Protein AF-A0A371J6F4-F1 (afdb_monomer_lite)

pLDDT: mean 89.74, std 10.28, range [34.75, 97.75]

Radius of gyration: 10.94 Å; chains: 1; bounding box: 26×27×22 Å

Foldseek 3Di:
DDALVNLCVVVVHDLVRLCVLLVHDSVVSVCRSVVVDDDDPVRLVSSCVSSVNDPVRSVVVVVVVVVD

Structure (mmCIF, N/CA/C/O backbone):
data_AF-A0A371J6F4-F1
#
_entry.id   AF-A0A371J6F4-F1
#
loop_
_atom_site.group_PDB
_atom_site.id
_atom_site.type_symbol
_atom_site.label_atom_id
_atom_site.label_alt_id
_atom_site.label_comp_id
_atom_site.label_asym_id
_atom_site.label_entity_id
_atom_site.label_seq_id
_atom_site.pdbx_PDB_ins_code
_atom_site.C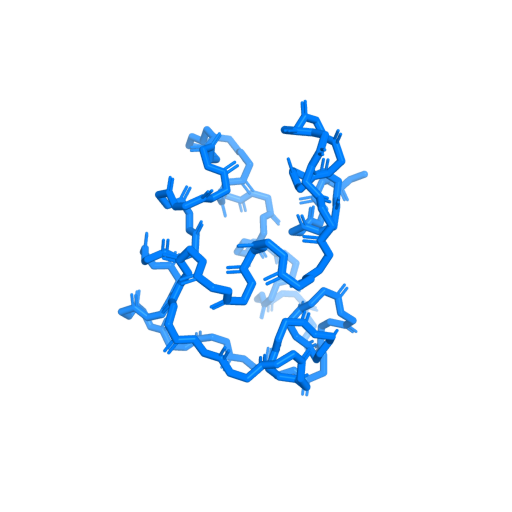artn_x
_atom_site.Cartn_y
_atom_site.Cartn_z
_atom_site.occupancy
_atom_site.B_iso_or_equiv
_atom_site.auth_seq_id
_atom_site.auth_comp_id
_atom_site.auth_asym_id
_atom_site.auth_atom_id
_atom_site.pdbx_PDB_model_num
ATOM 1 N N . MET A 1 1 ? 14.469 -0.080 1.168 1.00 34.75 1 MET A N 1
ATOM 2 C CA . MET A 1 1 ? 14.229 -1.263 0.308 1.00 34.75 1 MET A CA 1
ATOM 3 C C . MET A 1 1 ? 12.721 -1.373 0.255 1.00 34.75 1 MET A C 1
ATOM 5 O O . MET A 1 1 ? 12.114 -1.598 1.294 1.00 34.75 1 MET A O 1
ATOM 9 N N . ARG A 1 2 ? 12.120 -1.004 -0.884 1.00 57.22 2 ARG A N 1
ATOM 10 C CA . ARG A 1 2 ? 10.775 -0.404 -0.924 1.00 57.22 2 ARG A CA 1
ATOM 11 C C . ARG A 1 2 ? 9.652 -1.375 -0.576 1.00 57.22 2 ARG A C 1
ATOM 13 O O . ARG A 1 2 ? 9.112 -2.051 -1.441 1.00 57.22 2 ARG A O 1
ATOM 20 N N . SER A 1 3 ? 9.285 -1.392 0.704 1.00 80.50 3 SER A N 1
ATOM 21 C CA . SER A 1 3 ? 8.029 -1.965 1.195 1.00 80.50 3 SER A CA 1
ATOM 22 C C . SER A 1 3 ? 6.821 -1.189 0.646 1.00 80.50 3 SER A C 1
ATOM 24 O O . SER A 1 3 ? 6.949 -0.023 0.265 1.00 80.50 3 SER A O 1
ATOM 26 N N . LEU A 1 4 ? 5.626 -1.796 0.668 1.00 89.62 4 LEU A N 1
ATOM 27 C CA . LEU A 1 4 ? 4.359 -1.113 0.346 1.00 89.62 4 LEU A CA 1
ATOM 28 C C . LEU A 1 4 ? 4.251 0.242 1.074 1.00 89.62 4 LEU A C 1
ATOM 30 O O . LEU A 1 4 ? 3.848 1.245 0.494 1.00 89.62 4 LEU A O 1
ATOM 34 N N . LYS A 1 5 ? 4.729 0.310 2.321 1.00 91.94 5 LYS A N 1
ATOM 35 C CA . LYS A 1 5 ? 4.796 1.536 3.125 1.00 91.94 5 LYS A CA 1
ATOM 36 C C . LYS A 1 5 ? 5.577 2.666 2.439 1.00 91.94 5 LYS A C 1
ATOM 38 O O . LYS A 1 5 ? 5.117 3.806 2.448 1.00 91.94 5 LYS A O 1
ATOM 43 N N . GLU A 1 6 ? 6.735 2.367 1.848 1.00 89.94 6 GLU A N 1
ATOM 44 C CA . GLU A 1 6 ? 7.553 3.355 1.127 1.00 89.94 6 GLU A CA 1
ATOM 45 C C . GLU A 1 6 ? 6.825 3.858 -0.130 1.00 89.94 6 GLU A C 1
ATOM 47 O O . GLU A 1 6 ? 6.792 5.064 -0.379 1.00 89.94 6 GLU A O 1
ATOM 52 N N . ALA A 1 7 ? 6.169 2.961 -0.876 1.00 91.88 7 ALA A N 1
ATOM 53 C CA . ALA A 1 7 ? 5.361 3.343 -2.034 1.00 91.88 7 ALA A CA 1
ATOM 54 C C . ALA A 1 7 ? 4.162 4.226 -1.637 1.00 91.88 7 ALA A C 1
ATOM 56 O O . ALA A 1 7 ? 3.903 5.237 -2.286 1.00 91.88 7 ALA A O 1
ATOM 57 N N . ARG A 1 8 ? 3.488 3.940 -0.514 1.00 94.81 8 ARG A N 1
ATOM 58 C CA . ARG A 1 8 ? 2.408 4.802 -0.003 1.00 94.81 8 ARG A CA 1
ATOM 59 C C . ARG A 1 8 ? 2.900 6.199 0.372 1.00 94.81 8 ARG A C 1
ATOM 61 O O . ARG A 1 8 ? 2.210 7.173 0.085 1.00 94.81 8 ARG A O 1
ATOM 68 N N . TYR A 1 9 ? 4.062 6.310 1.021 1.00 93.94 9 TYR A N 1
ATOM 69 C CA . TYR A 1 9 ? 4.610 7.616 1.397 1.00 93.94 9 TYR A CA 1
ATOM 70 C C . TYR A 1 9 ? 4.989 8.468 0.188 1.00 93.94 9 TYR A C 1
ATOM 72 O O . TYR A 1 9 ? 4.755 9.670 0.223 1.00 93.94 9 TYR A O 1
ATOM 80 N N . ARG A 1 10 ? 5.498 7.862 -0.892 1.00 93.94 10 ARG A N 1
ATOM 81 C CA . ARG A 1 10 ? 5.738 8.565 -2.163 1.00 93.94 10 ARG A CA 1
ATOM 82 C C . ARG A 1 10 ? 4.463 9.205 -2.718 1.00 93.94 10 ARG A C 1
ATOM 84 O O . ARG A 1 10 ? 4.527 10.285 -3.288 1.00 93.94 10 ARG A O 1
ATOM 91 N N . LEU A 1 11 ? 3.323 8.541 -2.542 1.00 93.88 11 LEU A N 1
ATOM 92 C CA . LEU A 1 11 ? 2.017 9.040 -2.975 1.00 93.88 11 LEU A CA 1
ATOM 93 C C . LEU A 1 11 ? 1.393 10.043 -1.989 1.00 93.88 11 LEU A C 1
ATOM 95 O O . LEU A 1 11 ? 0.280 10.501 -2.226 1.00 93.88 11 LEU A O 1
ATOM 99 N N . SER A 1 12 ? 2.060 10.363 -0.874 1.00 96.38 12 SER A N 1
ATOM 100 C CA . SER A 1 12 ? 1.530 11.225 0.195 1.00 96.38 12 SER A CA 1
ATOM 101 C C . SER A 1 12 ? 0.181 10.757 0.766 1.00 96.38 12 SER A C 1
ATOM 103 O O . SER A 1 12 ? -0.611 11.560 1.250 1.00 96.38 12 SER A O 1
ATOM 105 N N . LEU A 1 13 ? -0.086 9.446 0.736 1.00 96.00 13 LEU A N 1
ATOM 106 C CA . LEU A 1 13 ? -1.346 8.862 1.203 1.00 96.00 13 LEU A CA 1
ATOM 107 C C . LEU A 1 13 ? -1.239 8.377 2.650 1.00 96.00 13 LEU A C 1
ATOM 109 O O . LEU A 1 13 ? -0.231 7.792 3.062 1.00 96.00 13 LEU A O 1
ATOM 113 N N . THR A 1 14 ? -2.309 8.521 3.431 1.00 97.50 14 THR A N 1
ATOM 114 C CA . THR A 1 14 ? -2.417 7.832 4.722 1.00 97.50 14 THR A CA 1
ATOM 115 C C . THR A 1 14 ? -2.779 6.357 4.518 1.00 97.50 14 THR A C 1
ATOM 117 O O . THR A 1 14 ? -3.239 5.939 3.453 1.00 97.50 14 THR A O 1
ATOM 120 N N . LYS A 1 15 ? -2.604 5.523 5.554 1.00 96.19 15 LYS A N 1
ATOM 121 C CA . LYS A 1 15 ? -3.076 4.125 5.509 1.00 96.19 15 LYS A CA 1
ATOM 122 C C . LYS A 1 15 ? -4.592 4.041 5.277 1.00 96.19 15 LYS A C 1
ATOM 124 O O . LYS A 1 15 ? -5.052 3.086 4.661 1.00 96.19 15 LYS A O 1
ATOM 129 N N . LEU A 1 16 ? -5.353 5.028 5.764 1.00 97.69 16 LEU A N 1
ATOM 130 C CA . LEU A 1 16 ? -6.801 5.097 5.572 1.00 97.69 16 LEU A CA 1
ATOM 131 C C . LEU A 1 16 ? -7.157 5.433 4.122 1.00 97.69 16 LEU A C 1
ATOM 133 O O . LEU A 1 16 ? -8.053 4.805 3.566 1.00 97.69 16 LEU A O 1
ATOM 137 N N . ASP A 1 17 ? -6.436 6.362 3.494 1.00 97.75 17 ASP A N 1
ATOM 138 C CA . ASP A 1 17 ? -6.650 6.687 2.078 1.00 97.75 17 ASP A CA 1
ATOM 139 C C . ASP A 1 17 ? -6.351 5.482 1.196 1.00 97.75 17 ASP A C 1
ATOM 141 O O . ASP A 1 17 ? -7.116 5.160 0.290 1.00 97.75 17 ASP A O 1
ATOM 145 N N . MET A 1 18 ? -5.281 4.752 1.517 1.00 96.62 18 MET A N 1
ATOM 146 C CA . MET A 1 18 ? -4.935 3.528 0.806 1.00 96.62 18 MET A CA 1
ATOM 147 C C . MET A 1 18 ? -5.981 2.422 1.007 1.00 96.62 18 MET A C 1
ATOM 149 O O . MET A 1 18 ? -6.372 1.762 0.047 1.00 96.62 18 MET A O 1
ATOM 153 N N . ALA A 1 19 ? -6.495 2.258 2.230 1.00 97.06 19 ALA A N 1
ATOM 154 C CA . ALA A 1 19 ? -7.567 1.311 2.532 1.00 97.06 19 ALA A CA 1
ATOM 155 C C . ALA A 1 19 ? -8.837 1.616 1.719 1.00 97.06 19 ALA A C 1
ATOM 157 O O . ALA A 1 19 ? -9.405 0.716 1.101 1.00 97.06 19 ALA A O 1
ATOM 158 N N . LYS A 1 20 ? -9.225 2.897 1.640 1.00 97.31 20 LYS A N 1
ATOM 159 C CA . LYS A 1 20 ? -10.334 3.365 0.795 1.00 97.31 20 LYS A CA 1
ATOM 160 C C . LYS A 1 20 ? -10.063 3.099 -0.687 1.00 97.31 20 LYS A C 1
ATOM 162 O O . LYS A 1 20 ? -10.924 2.551 -1.366 1.00 97.31 20 LYS A O 1
ATOM 167 N N . ARG A 1 21 ? -8.858 3.420 -1.176 1.00 95.44 21 ARG A N 1
ATOM 168 C CA . ARG A 1 21 ? -8.445 3.217 -2.579 1.00 95.44 21 ARG A CA 1
ATOM 169 C C . ARG A 1 21 ? -8.525 1.751 -3.001 1.00 95.44 21 ARG A C 1
ATOM 171 O O . ARG A 1 21 ? -8.888 1.456 -4.135 1.00 95.44 21 ARG A O 1
ATOM 178 N N . LEU A 1 22 ? -8.187 0.839 -2.094 1.00 94.50 22 LEU A N 1
ATOM 179 C CA . LEU A 1 22 ? -8.187 -0.603 -2.338 1.00 94.50 22 LEU A CA 1
ATOM 180 C C . LEU A 1 22 ? -9.496 -1.296 -1.956 1.00 94.50 22 LEU A C 1
ATOM 182 O O . LEU A 1 22 ? -9.632 -2.483 -2.248 1.00 94.50 22 LEU A O 1
ATOM 186 N N . ASN A 1 23 ? -10.448 -0.580 -1.352 1.00 95.88 23 ASN A N 1
ATOM 187 C CA . ASN A 1 23 ? -11.664 -1.135 -0.761 1.00 95.88 23 ASN A CA 1
ATOM 188 C C . ASN A 1 23 ? -11.368 -2.315 0.187 1.00 95.88 23 ASN A C 1
ATOM 190 O O . ASN A 1 23 ? -11.897 -3.416 0.037 1.00 95.88 23 ASN A O 1
ATOM 194 N N . VAL A 1 24 ? -10.456 -2.090 1.134 1.00 95.25 24 VAL A N 1
ATOM 195 C CA . VAL A 1 24 ? -10.081 -3.050 2.182 1.00 95.25 24 VAL A CA 1
ATOM 196 C C . VAL A 1 24 ? -10.104 -2.371 3.547 1.00 95.25 24 VAL A C 1
ATOM 198 O O . VAL A 1 24 ? -10.172 -1.147 3.655 1.00 95.25 24 VAL A O 1
ATOM 201 N N . SER A 1 25 ? -10.026 -3.155 4.620 1.00 97.38 25 SER A N 1
ATOM 202 C CA . SER A 1 25 ? -9.962 -2.589 5.967 1.00 97.38 25 SER A CA 1
ATOM 203 C C . SER A 1 25 ? -8.620 -1.884 6.232 1.00 97.38 25 SER A C 1
ATOM 205 O O . SER A 1 25 ? -7.575 -2.255 5.693 1.00 97.38 25 SER A O 1
ATOM 207 N N . LEU A 1 26 ? -8.609 -0.913 7.152 1.00 97.44 26 LEU A N 1
ATOM 208 C CA . LEU A 1 26 ? -7.362 -0.306 7.638 1.00 97.44 26 LEU A CA 1
ATOM 209 C C . LEU A 1 26 ? -6.418 -1.351 8.266 1.00 97.44 26 LEU A C 1
ATOM 211 O O . LEU A 1 26 ? -5.198 -1.230 8.157 1.00 97.44 26 LEU A O 1
ATOM 215 N N . SER A 1 27 ? -6.981 -2.375 8.918 1.00 96.88 27 SER A N 1
ATOM 216 C CA . SER A 1 27 ? -6.226 -3.505 9.475 1.00 96.88 27 SER A CA 1
ATOM 217 C C . SER A 1 27 ? -5.469 -4.258 8.381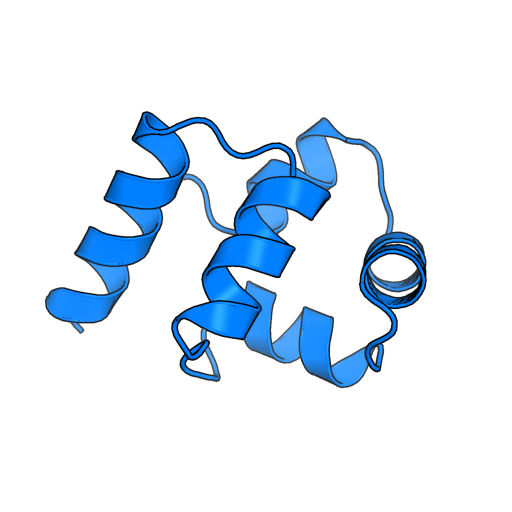 1.00 96.88 27 SER A C 1
ATOM 219 O O . SER A 1 27 ? -4.282 -4.529 8.542 1.00 96.88 27 SER A O 1
ATOM 221 N N . THR A 1 28 ? -6.118 -4.504 7.242 1.00 94.69 28 THR A N 1
ATOM 222 C CA . THR A 1 28 ? -5.516 -5.154 6.073 1.00 94.69 28 THR A CA 1
ATOM 223 C C . THR A 1 28 ? -4.281 -4.389 5.595 1.00 94.69 28 THR A C 1
ATOM 225 O O . THR A 1 28 ? -3.209 -4.977 5.486 1.00 94.69 28 THR A O 1
ATOM 228 N N . ILE A 1 29 ? -4.379 -3.063 5.426 1.00 95.75 29 ILE A N 1
ATOM 229 C CA . ILE A 1 29 ? -3.231 -2.228 5.029 1.00 95.75 29 ILE A CA 1
ATOM 230 C C . ILE A 1 29 ? -2.098 -2.279 6.059 1.00 95.75 29 ILE A C 1
ATOM 232 O O . ILE A 1 29 ? -0.931 -2.358 5.681 1.00 95.75 29 ILE A O 1
ATOM 236 N N . LYS A 1 30 ? -2.414 -2.248 7.362 1.00 94.56 30 LYS A N 1
ATOM 237 C CA . LYS A 1 30 ? -1.395 -2.367 8.418 1.00 94.56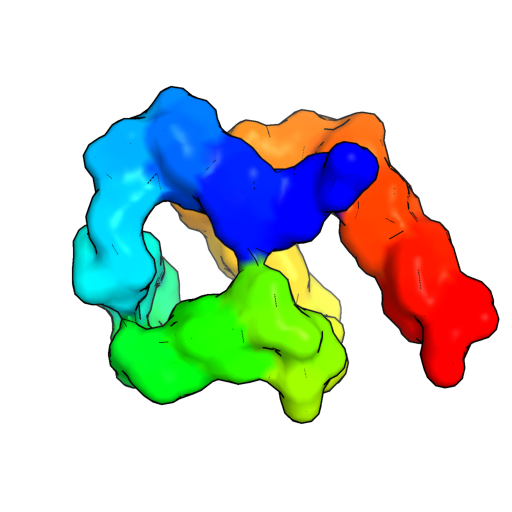 30 LYS A CA 1
ATOM 238 C C . LYS A 1 30 ? -0.622 -3.682 8.286 1.00 94.56 30 LYS A C 1
ATOM 240 O O . LYS A 1 30 ? 0.599 -3.631 8.168 1.00 94.56 30 LYS A O 1
ATOM 245 N N . LYS A 1 31 ? -1.330 -4.812 8.208 1.00 92.50 31 LYS A N 1
ATOM 246 C CA . LYS A 1 31 ? -0.716 -6.140 8.086 1.00 92.50 31 LYS A CA 1
ATOM 247 C C . LYS A 1 31 ? 0.123 -6.281 6.816 1.00 92.50 31 LYS A C 1
ATOM 249 O O . LYS A 1 31 ? 1.239 -6.790 6.875 1.00 92.50 31 LYS A O 1
ATOM 254 N N . TRP A 1 32 ? -0.373 -5.779 5.684 1.00 91.81 32 TRP A N 1
ATOM 255 C CA . TRP A 1 32 ? 0.367 -5.787 4.419 1.00 91.81 32 TRP A CA 1
ATOM 256 C C . TRP A 1 32 ? 1.665 -4.980 4.508 1.00 91.81 32 TRP A C 1
ATOM 258 O O . TRP A 1 32 ? 2.720 -5.466 4.108 1.00 91.81 32 TRP A O 1
ATOM 268 N N . GLU A 1 33 ? 1.621 -3.772 5.078 1.00 91.50 33 GLU A N 1
ATOM 269 C CA . GLU A 1 33 ? 2.811 -2.927 5.255 1.00 91.50 33 GLU A CA 1
ATOM 270 C C . GLU A 1 33 ? 3.797 -3.471 6.299 1.00 91.50 33 GLU A C 1
ATOM 272 O O . GLU A 1 33 ? 4.980 -3.142 6.240 1.00 91.50 33 GLU A O 1
ATOM 277 N N . GLN A 1 34 ? 3.322 -4.284 7.243 1.00 88.88 34 GLN A N 1
ATOM 278 C CA . GLN A 1 34 ? 4.134 -4.953 8.266 1.00 88.88 34 GLN A CA 1
ATOM 279 C C . GLN A 1 34 ? 4.618 -6.342 7.837 1.00 88.88 34 GLN A C 1
ATOM 281 O O . GLN A 1 34 ? 5.300 -7.004 8.610 1.00 88.88 34 GLN A O 1
ATOM 286 N N . ASN A 1 35 ? 4.299 -6.782 6.615 1.00 84.75 35 ASN A N 1
ATOM 287 C CA . ASN A 1 35 ? 4.617 -8.116 6.101 1.00 84.75 35 ASN A CA 1
ATOM 288 C C . ASN A 1 35 ? 3.993 -9.286 6.886 1.00 84.75 35 ASN A C 1
ATOM 290 O O . ASN A 1 35 ? 4.389 -10.425 6.661 1.00 84.75 35 ASN A O 1
ATOM 294 N N . GLU A 1 36 ? 2.981 -9.034 7.716 1.00 85.19 36 GLU A N 1
ATOM 295 C CA . GLU A 1 36 ? 2.305 -10.033 8.562 1.00 85.19 36 GLU A CA 1
ATOM 296 C C . GLU A 1 36 ? 1.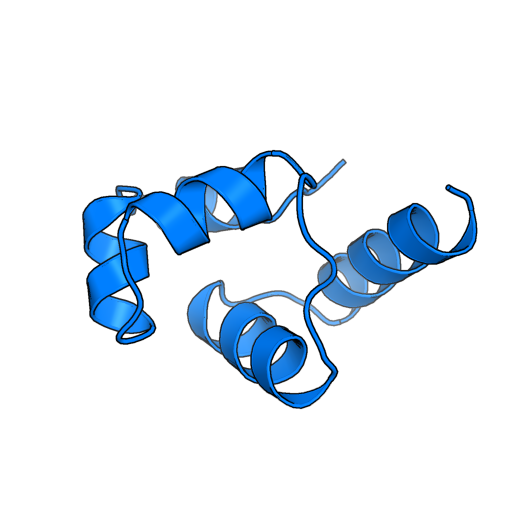360 -10.958 7.777 1.00 85.19 36 GLU A C 1
ATOM 298 O O . GLU A 1 36 ? 0.756 -11.871 8.333 1.00 85.19 36 GLU A O 1
ATOM 303 N N . THR A 1 37 ? 1.147 -10.702 6.485 1.00 84.94 37 THR A N 1
ATOM 304 C CA . THR A 1 37 ? 0.289 -11.532 5.629 1.00 84.94 37 THR A CA 1
ATOM 305 C C . THR A 1 37 ? 0.897 -11.679 4.245 1.00 84.94 37 THR A C 1
ATOM 307 O O . THR A 1 37 ? 1.524 -10.750 3.726 1.00 84.94 37 THR A O 1
ATOM 310 N N . HIS A 1 38 ? 0.685 -12.846 3.642 1.00 83.75 38 HIS A N 1
ATOM 311 C CA . HIS A 1 38 ? 0.981 -13.086 2.238 1.00 83.75 38 HIS A CA 1
ATOM 312 C C . HIS A 1 38 ? -0.197 -12.615 1.390 1.00 83.75 38 HIS A C 1
ATOM 314 O O . HIS A 1 38 ? -1.324 -13.065 1.579 1.00 83.75 38 HIS A O 1
ATOM 320 N N . LEU A 1 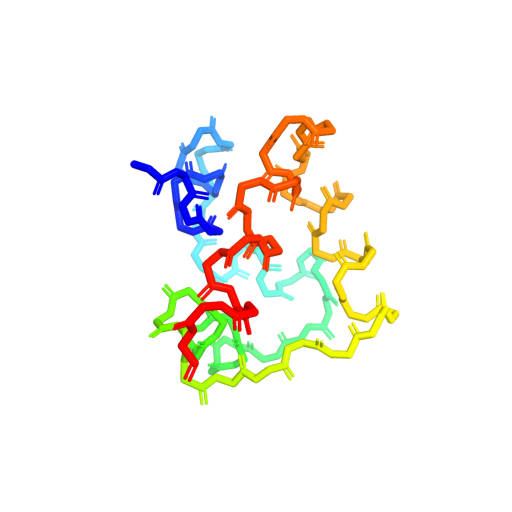39 ? 0.082 -11.683 0.482 1.00 89.44 39 LEU A N 1
ATOM 321 C CA . LEU A 1 39 ? -0.849 -11.264 -0.558 1.00 89.44 39 LEU A CA 1
ATOM 322 C C . LEU A 1 39 ? -0.962 -12.389 -1.586 1.00 89.44 39 LEU A C 1
ATOM 324 O O . LEU A 1 39 ? 0.059 -12.848 -2.102 1.00 89.44 39 LEU A O 1
ATOM 328 N N . ASN A 1 40 ? -2.180 -12.809 -1.922 1.00 90.19 40 ASN A N 1
ATOM 329 C CA . ASN A 1 40 ? -2.354 -13.673 -3.089 1.00 90.19 40 ASN A CA 1
ATOM 330 C C . ASN A 1 40 ? -2.102 -12.883 -4.388 1.00 90.19 40 ASN A C 1
ATOM 332 O O . ASN A 1 40 ? -2.022 -11.652 -4.385 1.00 90.19 40 ASN A O 1
ATOM 336 N N . THR A 1 41 ? -1.999 -13.575 -5.525 1.00 90.19 41 THR A N 1
ATOM 337 C CA . THR A 1 41 ? -1.659 -12.950 -6.814 1.00 90.19 41 THR A CA 1
ATOM 338 C C . THR A 1 41 ? -2.610 -11.813 -7.205 1.00 90.19 41 THR A C 1
ATOM 340 O O . THR A 1 41 ? -2.159 -10.778 -7.692 1.00 90.19 41 THR A O 1
ATOM 343 N N . ILE A 1 42 ? -3.917 -11.959 -6.962 1.00 93.25 42 ILE A N 1
ATOM 344 C CA . ILE A 1 42 ? -4.918 -10.935 -7.305 1.00 93.25 42 ILE A CA 1
ATOM 345 C C . ILE A 1 42 ? -4.750 -9.706 -6.411 1.00 93.25 42 ILE A C 1
ATOM 347 O O . ILE A 1 42 ? -4.761 -8.572 -6.897 1.00 93.25 42 ILE A O 1
ATOM 351 N N . GLU A 1 43 ? -4.584 -9.912 -5.107 1.00 92.50 43 GLU A N 1
ATOM 352 C CA . GLU A 1 43 ? -4.372 -8.818 -4.161 1.00 92.50 43 GLU A CA 1
ATOM 353 C C . GLU A 1 43 ? -3.051 -8.094 -4.434 1.00 92.50 43 GLU A C 1
ATOM 355 O O . GLU A 1 43 ? -3.012 -6.867 -4.380 1.00 92.50 43 GLU A O 1
ATOM 360 N N . LEU A 1 44 ? -1.997 -8.830 -4.799 1.00 92.44 44 LEU A N 1
ATOM 361 C CA . LEU A 1 44 ? -0.706 -8.261 -5.167 1.00 92.44 44 LEU A CA 1
ATOM 362 C C . LEU A 1 44 ? -0.813 -7.379 -6.413 1.00 92.44 44 LEU A C 1
ATOM 364 O O . LEU A 1 44 ? -0.292 -6.269 -6.408 1.00 92.44 44 LEU A O 1
ATOM 368 N N . ILE A 1 45 ? -1.516 -7.825 -7.458 1.00 93.50 45 ILE A N 1
ATOM 369 C CA . ILE A 1 45 ? -1.726 -7.018 -8.670 1.00 93.50 45 ILE A CA 1
ATOM 370 C C . ILE A 1 45 ? -2.506 -5.740 -8.337 1.00 93.50 45 ILE A C 1
ATOM 372 O O . ILE A 1 45 ? -2.146 -4.649 -8.786 1.00 93.50 45 ILE A O 1
ATOM 376 N N . ARG A 1 46 ? -3.558 -5.852 -7.515 1.00 95.06 46 ARG A N 1
ATOM 377 C CA . ARG A 1 46 ? -4.339 -4.692 -7.059 1.00 95.06 46 ARG A CA 1
ATOM 378 C C . ARG A 1 46 ? -3.479 -3.724 -6.256 1.00 95.06 46 ARG A C 1
ATOM 380 O O . ARG A 1 46 ? -3.503 -2.529 -6.538 1.00 95.06 46 ARG A O 1
ATOM 387 N N . ALA A 1 47 ? -2.701 -4.230 -5.301 1.00 93.25 47 ALA A N 1
ATOM 388 C CA . ALA A 1 47 ? -1.786 -3.428 -4.502 1.00 93.25 47 ALA A CA 1
ATOM 389 C C . ALA A 1 47 ? -0.737 -2.751 -5.392 1.00 93.25 47 ALA A C 1
ATOM 391 O O . ALA A 1 47 ? -0.609 -1.534 -5.341 1.00 93.25 47 ALA A O 1
ATOM 392 N N . ALA A 1 48 ? -0.069 -3.486 -6.280 1.00 94.00 48 ALA A N 1
ATOM 393 C CA . ALA A 1 48 ? 0.927 -2.930 -7.192 1.00 94.00 48 ALA A CA 1
ATOM 394 C C . ALA A 1 48 ? 0.366 -1.768 -8.021 1.00 94.00 48 ALA A C 1
ATOM 396 O O . ALA A 1 48 ? 1.002 -0.721 -8.132 1.00 94.00 48 ALA A O 1
ATOM 397 N N . LYS A 1 49 ? -0.867 -1.907 -8.522 1.00 94.88 49 LYS A N 1
ATOM 398 C CA . LYS A 1 49 ? -1.553 -0.838 -9.251 1.00 94.88 49 LYS A CA 1
ATOM 399 C C . LYS A 1 49 ? -1.906 0.352 -8.352 1.00 94.88 49 LYS A C 1
ATOM 401 O O . LYS A 1 49 ? -1.624 1.488 -8.714 1.00 94.88 49 LYS A O 1
ATOM 406 N N . SER A 1 50 ? -2.507 0.121 -7.186 1.00 94.81 50 SER A N 1
ATOM 407 C CA . SER A 1 50 ? -2.949 1.196 -6.280 1.00 94.81 50 SER A CA 1
ATOM 408 C C . SER A 1 50 ? -1.805 1.933 -5.585 1.00 94.81 50 SER A C 1
ATOM 410 O O . SER A 1 50 ? -1.973 3.096 -5.221 1.00 94.81 50 SER A O 1
ATOM 412 N N . TYR A 1 51 ? -0.664 1.274 -5.399 1.00 94.50 51 TYR A N 1
ATOM 413 C CA . TYR A 1 51 ? 0.571 1.861 -4.879 1.00 94.50 51 TYR A CA 1
ATOM 414 C C . TYR A 1 51 ? 1.465 2.424 -5.994 1.00 94.50 51 TYR A C 1
ATOM 416 O O . TYR A 1 51 ? 2.542 2.940 -5.698 1.00 94.50 51 TYR A O 1
ATOM 424 N N . GLU A 1 52 ? 1.027 2.336 -7.256 1.00 94.88 52 GLU A N 1
ATOM 425 C CA . GLU A 1 52 ? 1.762 2.816 -8.432 1.00 94.88 52 GLU A CA 1
ATOM 426 C C . GLU A 1 52 ? 3.205 2.289 -8.423 1.00 94.88 52 GLU A C 1
ATOM 428 O O . GLU A 1 52 ? 4.184 3.033 -8.523 1.00 94.88 52 GLU A O 1
ATOM 433 N N . MET A 1 53 ? 3.324 0.978 -8.196 1.00 92.44 53 MET A N 1
ATOM 434 C CA . MET A 1 53 ? 4.600 0.285 -8.140 1.00 92.44 53 MET A CA 1
ATOM 435 C C . MET A 1 53 ? 5.173 0.131 -9.541 1.00 92.44 53 MET A C 1
ATOM 437 O O . MET A 1 53 ? 4.491 -0.287 -10.477 1.00 92.44 53 MET A O 1
ATOM 441 N N . THR A 1 54 ? 6.465 0.408 -9.670 1.00 92.31 54 THR A N 1
ATOM 442 C CA . THR A 1 54 ? 7.210 0.034 -10.877 1.00 92.31 54 THR A CA 1
ATOM 443 C C . THR A 1 54 ? 7.440 -1.480 -10.924 1.00 92.31 54 THR A C 1
ATOM 445 O O . THR A 1 54 ? 7.440 -2.151 -9.888 1.00 92.31 54 THR A O 1
ATOM 448 N N . ASN A 1 55 ? 7.740 -2.022 -12.110 1.00 91.44 55 ASN A N 1
ATOM 449 C CA . ASN A 1 55 ? 8.149 -3.428 -12.250 1.00 91.44 55 ASN A CA 1
ATOM 450 C C . ASN A 1 55 ? 9.336 -3.769 -11.337 1.00 91.44 55 ASN A C 1
ATOM 452 O O . ASN A 1 55 ? 9.367 -4.837 -10.734 1.00 91.44 55 ASN A O 1
ATOM 456 N N . TYR A 1 56 ? 10.284 -2.840 -11.182 1.00 90.50 56 TYR A N 1
ATOM 457 C CA . TYR A 1 56 ? 11.411 -3.010 -10.271 1.00 90.50 56 TYR A CA 1
ATOM 458 C C . TYR A 1 56 ? 10.953 -3.149 -8.813 1.00 90.50 56 TYR A C 1
ATOM 460 O O . TYR A 1 56 ? 11.385 -4.062 -8.119 1.00 90.50 56 TYR A O 1
ATOM 468 N N . GLU A 1 57 ? 10.044 -2.292 -8.349 1.00 89.62 57 GLU A N 1
ATOM 469 C CA . GLU A 1 57 ? 9.511 -2.356 -6.980 1.00 89.62 57 GLU A CA 1
ATOM 470 C C . GLU A 1 57 ? 8.728 -3.650 -6.724 1.00 89.62 57 GLU A C 1
ATOM 472 O O . GLU A 1 57 ? 8.881 -4.256 -5.664 1.00 89.62 57 GLU A O 1
ATOM 477 N N . LEU A 1 58 ? 7.944 -4.111 -7.703 1.00 90.50 58 LEU A N 1
ATOM 478 C CA . LEU A 1 58 ? 7.223 -5.381 -7.615 1.00 90.50 58 LEU A CA 1
ATOM 479 C C . LEU A 1 58 ? 8.180 -6.578 -7.527 1.00 90.50 58 LEU A C 1
ATOM 481 O O . LEU A 1 58 ? 7.989 -7.454 -6.685 1.00 90.50 58 LEU A O 1
ATOM 485 N N . LEU A 1 59 ? 9.239 -6.596 -8.342 1.00 89.62 59 LEU A N 1
ATOM 486 C CA . LEU A 1 59 ? 10.262 -7.644 -8.287 1.00 89.62 59 LEU A CA 1
ATOM 487 C C . LEU A 1 59 ? 10.982 -7.669 -6.934 1.00 89.62 59 LEU A C 1
ATOM 489 O O . LEU A 1 59 ? 11.227 -8.743 -6.394 1.00 89.62 59 LEU A O 1
ATOM 493 N N . GLN A 1 60 ? 11.297 -6.504 -6.364 1.00 87.38 60 GLN A N 1
ATOM 494 C CA . GLN A 1 60 ? 11.922 -6.419 -5.040 1.00 87.38 60 GLN A CA 1
ATOM 495 C C . GLN A 1 60 ? 10.989 -6.916 -3.928 1.00 87.38 60 GLN A C 1
ATOM 497 O O . GLN A 1 60 ? 11.438 -7.626 -3.030 1.00 87.38 60 GLN A O 1
ATOM 502 N N . TYR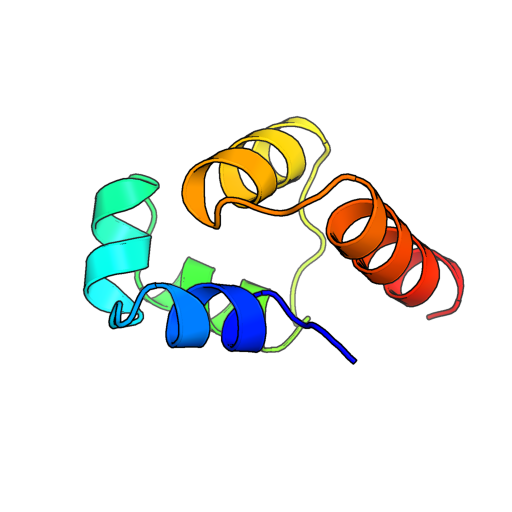 A 1 61 ? 9.692 -6.596 -4.005 1.00 86.56 61 TYR A N 1
ATOM 503 C CA . TYR A 1 61 ? 8.690 -7.132 -3.080 1.00 86.56 61 TYR A CA 1
ATOM 504 C C . TYR A 1 61 ? 8.628 -8.666 -3.138 1.00 86.56 61 TYR A C 1
ATOM 506 O O . TYR A 1 61 ? 8.633 -9.321 -2.099 1.00 86.56 61 TYR A O 1
ATOM 514 N N . LEU A 1 62 ? 8.605 -9.242 -4.345 1.00 87.62 62 LEU A N 1
ATOM 515 C CA . LEU A 1 62 ? 8.538 -10.692 -4.540 1.00 87.62 62 LEU A CA 1
ATOM 516 C C . LEU A 1 62 ? 9.791 -11.415 -4.033 1.00 87.62 62 LEU A C 1
ATOM 518 O O . LEU A 1 62 ? 9.658 -12.438 -3.370 1.00 87.62 62 LEU A O 1
ATOM 522 N N . LYS A 1 63 ? 10.991 -10.871 -4.280 1.00 87.94 63 LYS A N 1
ATOM 523 C CA . LYS A 1 63 ? 12.252 -11.447 -3.774 1.00 87.94 63 LYS A CA 1
ATOM 524 C C . LYS A 1 63 ? 12.236 -11.613 -2.254 1.00 87.94 63 LYS A C 1
ATOM 526 O O . LYS A 1 63 ? 12.481 -12.705 -1.757 1.00 87.94 63 LYS A O 1
ATOM 531 N N . LEU A 1 64 ? 11.817 -10.570 -1.532 1.00 82.88 64 LEU A N 1
ATOM 532 C CA . LEU A 1 64 ? 11.699 -10.597 -0.069 1.00 82.88 64 LEU A CA 1
ATOM 533 C C . LEU A 1 64 ? 10.739 -11.672 0.458 1.00 82.88 64 LEU A C 1
ATOM 535 O O . LEU A 1 64 ? 10.890 -12.103 1.595 1.00 82.88 64 LEU A O 1
ATOM 539 N N . LYS A 1 65 ? 9.731 -12.062 -0.326 1.00 78.56 65 LYS A N 1
ATOM 540 C CA . LYS A 1 65 ? 8.708 -13.043 0.069 1.00 78.56 65 LYS A CA 1
ATOM 541 C C . LYS A 1 65 ? 9.034 -14.479 -0.331 1.00 78.56 65 LYS A C 1
ATOM 543 O O . LYS A 1 65 ? 8.352 -15.382 0.124 1.00 78.56 65 LYS A O 1
ATOM 548 N N . ILE A 1 66 ? 10.018 -14.679 -1.205 1.00 78.88 66 ILE A N 1
ATOM 549 C CA . ILE A 1 66 ? 10.522 -16.010 -1.569 1.00 78.88 66 ILE A CA 1
ATOM 550 C C . ILE A 1 66 ? 11.678 -16.409 -0.641 1.00 78.88 66 ILE A C 1
ATOM 552 O O . ILE A 1 66 ? 11.860 -17.587 -0.359 1.00 78.88 66 ILE A O 1
ATOM 556 N N . GLU A 1 67 ? 12.463 -15.432 -0.178 1.00 68.62 67 GLU A N 1
ATOM 557 C CA . GLU A 1 67 ? 13.644 -15.648 0.670 1.00 68.62 67 GLU A CA 1
ATOM 558 C C . GLU A 1 67 ? 13.329 -15.768 2.177 1.00 68.62 67 GLU A C 1
ATOM 560 O O . GLU A 1 67 ? 14.209 -16.168 2.938 1.00 68.62 67 GLU A O 1
ATOM 565 N N . ASN A 1 68 ? 12.103 -15.439 2.610 1.00 58.41 68 ASN A N 1
ATOM 566 C CA . ASN A 1 68 ? 11.610 -15.573 3.993 1.00 58.41 68 ASN A CA 1
ATOM 567 C C . ASN A 1 68 ? 10.406 -16.511 4.048 1.00 58.41 68 ASN A C 1
ATOM 569 O O . ASN A 1 68 ? 10.268 -17.225 5.064 1.00 58.41 68 ASN A O 1
#

Sequence (68 aa):
MRSLKEARYRLSLTKLDMAKRLNVSLSTIKKWEQNETHLNTIELIRAAKSYEMTNYELLQYLKLKIEN

Organism: NCBI:txid2020949

InterPro domains:
  IPR001387 Cro/C1-type, helix-turn-helix domain [PF01381] (4-51)
  IPR001387 Cro/C1-type, helix-turn-helix domain [PS50943] (4-58)
  IPR001387 Cro/C1-type, helix-turn-helix domain [SM00530] (3-58)
  IPR001387 Cro/C1-type, helix-turn-helix domain [cd00093] (4-58)
  IPR010982 Lambda repressor-like, DNA-binding domain superfamily [G3DSA:1.10.260.40] (2-60)
  IPR010982 Lambda repressor-like, DNA-binding domain superfamily [SSF47413] (4-61)

Secondary structure (DSSP, 8-state):
---HHHHHHHTT--HHHHHHHHT--HHHHHHHHTT-SPPPHHHHHHHHHHTT--HHHHHHHHHHHH--